Protein AF-A0A7J9B8B8-F1 (afdb_monomer_lite)

Organism: Gossypium gossypioides (NCBI:txid34282)

Secondary structure (DSSP, 8-state):
---------------GGGS-TTT-EEEEPHHHHHHTT-S-HHHHHHHHTTPPEEEEEE-TTS-EEEEEEEEEE-SS-EEEEEEES---S-S-----

InterPro domains:
  IPR005508 B3 domain-containing protein At2g31720-like [PF03754] (4-83)
  IPR005508 B3 domain-containing protein At2g31720-like [PTHR31541] (1-84)
  IPR015300 DNA-binding pseudobarrel domain superfamily [G3DSA:2.40.330.10] (3-96)

pLDDT: mean 75.63, std 15.12, range [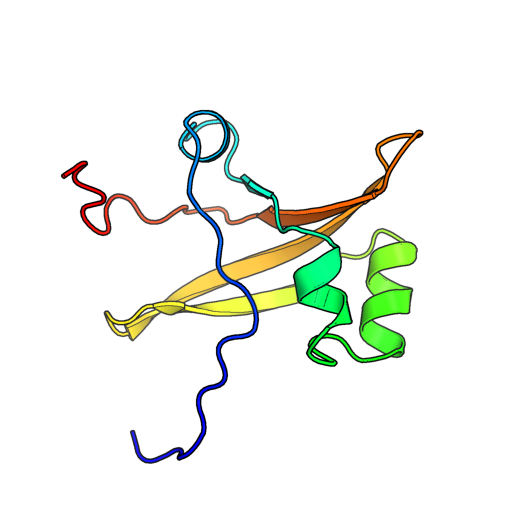28.88, 91.75]

Structure (mmCIF, N/CA/C/O backbone):
data_AF-A0A7J9B8B8-F1
#
_entry.id   AF-A0A7J9B8B8-F1
#
loop_
_atom_site.group_PDB
_atom_site.id
_atom_site.type_symbol
_atom_site.label_atom_id
_atom_site.label_alt_id
_atom_site.label_comp_id
_atom_site.label_asym_id
_atom_site.label_entity_id
_atom_site.label_seq_id
_atom_site.pdbx_PDB_ins_code
_atom_site.Cartn_x
_atom_site.Cartn_y
_atom_site.Cartn_z
_atom_site.occupancy
_atom_site.B_iso_or_equiv
_atom_site.auth_seq_id
_atom_site.auth_comp_id
_atom_site.auth_asym_id
_atom_site.auth_atom_id
_atom_site.pdbx_PDB_model_num
ATOM 1 N N . MET A 1 1 ? -17.187 -7.685 19.267 1.00 50.53 1 MET A N 1
ATOM 2 C CA . MET A 1 1 ? -16.569 -8.126 18.000 1.00 50.53 1 MET A CA 1
ATOM 3 C C . MET A 1 1 ? -17.128 -9.490 17.645 1.00 50.53 1 MET A C 1
ATOM 5 O O . MET A 1 1 ? -16.839 -10.444 18.348 1.00 50.53 1 MET A O 1
ATOM 9 N N . GLY A 1 2 ? -18.003 -9.554 16.645 1.00 53.31 2 GLY A N 1
ATOM 10 C CA . GLY A 1 2 ? -18.732 -10.765 16.244 1.00 53.31 2 GLY A CA 1
ATOM 11 C C . GLY A 1 2 ? -18.827 -10.879 14.723 1.00 53.31 2 GLY A C 1
ATOM 12 O O . GLY A 1 2 ? -19.888 -11.185 14.198 1.00 53.31 2 GLY A O 1
ATOM 13 N N . GLY A 1 3 ? -17.739 -10.539 14.027 1.00 55.09 3 GLY A N 1
ATOM 14 C CA . GLY A 1 3 ? -17.595 -10.727 12.587 1.00 55.09 3 GLY A CA 1
ATOM 15 C C . GLY A 1 3 ? -16.717 -11.942 12.337 1.00 55.09 3 GLY A C 1
ATOM 16 O O . GLY A 1 3 ? -15.503 -11.878 12.507 1.00 55.09 3 GLY A O 1
ATOM 17 N N . SER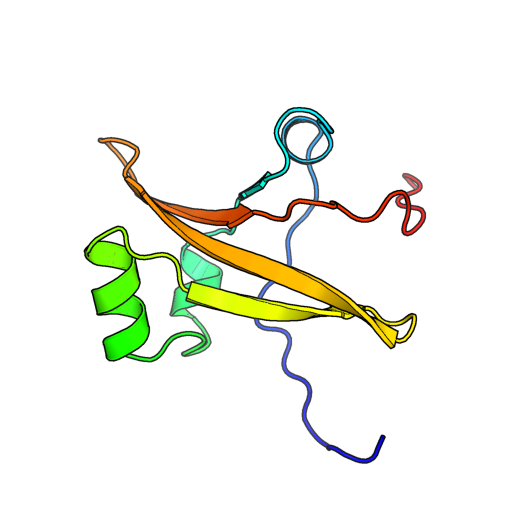 A 1 4 ? -17.339 -13.064 12.010 1.00 63.38 4 SER A N 1
ATOM 18 C CA . SER A 1 4 ? -16.658 -14.285 11.595 1.00 63.38 4 SER A CA 1
ATOM 19 C C . SER A 1 4 ? -16.032 -14.048 10.217 1.00 63.38 4 SER A C 1
ATOM 21 O O . SER A 1 4 ? -16.751 -13.633 9.312 1.00 63.38 4 SER A O 1
ATOM 23 N N . ASN A 1 5 ? -14.735 -14.350 10.071 1.00 68.62 5 ASN A N 1
ATOM 24 C CA . ASN A 1 5 ? -13.924 -14.376 8.834 1.00 68.62 5 ASN A CA 1
ATOM 25 C C . ASN A 1 5 ? -12.966 -13.185 8.618 1.00 68.62 5 ASN A C 1
ATOM 27 O O . ASN A 1 5 ? -13.007 -12.516 7.589 1.00 68.62 5 ASN A O 1
ATOM 31 N N . SER A 1 6 ? -12.025 -12.971 9.544 1.00 71.81 6 SER A N 1
ATOM 32 C CA . SER A 1 6 ? -10.783 -12.255 9.214 1.00 71.81 6 SER A CA 1
ATOM 33 C C . SER A 1 6 ? -9.908 -13.138 8.318 1.00 71.81 6 SER A C 1
ATOM 35 O O . SER A 1 6 ? -9.566 -14.255 8.707 1.00 71.81 6 SER A O 1
ATOM 37 N N . VAL A 1 7 ? -9.529 -12.646 7.138 1.00 79.50 7 VAL A N 1
ATOM 38 C CA . VAL A 1 7 ? -8.641 -13.352 6.199 1.00 79.50 7 VAL A CA 1
ATOM 39 C C . VAL A 1 7 ? -7.255 -12.715 6.230 1.00 79.50 7 VAL A C 1
ATOM 41 O O . VAL A 1 7 ? -7.115 -11.493 6.180 1.00 79.50 7 VAL A O 1
ATOM 44 N N . LEU A 1 8 ? -6.213 -13.544 6.312 1.00 80.56 8 LEU A N 1
ATOM 45 C CA . LEU A 1 8 ? -4.835 -13.081 6.188 1.00 80.56 8 LEU A CA 1
ATOM 46 C C . LEU A 1 8 ? -4.523 -12.795 4.715 1.00 80.56 8 LEU A C 1
ATOM 48 O O . LEU A 1 8 ? -4.258 -13.714 3.948 1.00 80.56 8 LEU A O 1
ATOM 52 N N . VAL A 1 9 ? -4.533 -11.519 4.340 1.00 80.06 9 VAL A N 1
ATOM 53 C CA . VAL A 1 9 ? -4.293 -11.076 2.953 1.00 80.06 9 VAL A CA 1
ATOM 54 C C . VAL A 1 9 ? -2.829 -10.727 2.678 1.00 80.06 9 VAL A C 1
ATOM 56 O O . VAL A 1 9 ? -2.333 -10.900 1.569 1.00 80.06 9 VAL A O 1
ATOM 59 N N . ILE A 1 10 ? -2.104 -10.245 3.691 1.00 82.88 10 ILE A N 1
ATOM 60 C CA . ILE A 1 10 ? -0.717 -9.787 3.563 1.00 82.88 10 ILE A CA 1
ATOM 61 C C . ILE A 1 10 ? 0.066 -10.235 4.798 1.00 82.88 10 ILE A C 1
ATOM 63 O O . ILE A 1 10 ? -0.315 -9.941 5.928 1.00 82.88 10 ILE A O 1
ATOM 67 N N . GLN A 1 11 ? 1.209 -10.887 4.582 1.00 81.56 11 GLN A N 1
ATOM 68 C CA . GLN A 1 11 ? 2.166 -11.213 5.640 1.00 81.56 11 GLN A CA 1
ATOM 69 C C . GLN A 1 11 ? 3.565 -10.813 5.198 1.00 81.56 11 GLN A C 1
ATOM 71 O O . GLN A 1 11 ? 4.060 -11.277 4.169 1.00 81.56 11 GLN A O 1
ATOM 76 N N . LYS A 1 12 ? 4.244 -9.994 6.003 1.00 80.50 12 LYS A N 1
ATOM 77 C CA . LYS A 1 12 ? 5.574 -9.499 5.663 1.00 80.50 12 LYS A CA 1
ATOM 78 C C . LYS A 1 12 ? 6.539 -9.573 6.835 1.00 80.50 12 LYS A C 1
ATOM 80 O O . LYS A 1 12 ? 6.288 -9.011 7.895 1.00 80.50 12 LYS A O 1
ATOM 85 N N . GLN A 1 13 ? 7.705 -10.167 6.590 1.00 80.19 13 GLN A N 1
ATOM 86 C CA . GLN A 1 13 ? 8.847 -10.023 7.483 1.00 80.19 13 GLN A CA 1
ATOM 87 C C . GLN A 1 13 ? 9.432 -8.610 7.367 1.00 80.19 13 GLN A C 1
ATOM 89 O O . GLN A 1 13 ? 9.737 -8.120 6.274 1.00 80.19 13 GLN A O 1
ATOM 94 N N . LEU A 1 14 ? 9.581 -7.944 8.507 1.00 78.44 14 LEU A N 1
ATOM 95 C CA . LEU A 1 14 ? 10.121 -6.594 8.562 1.00 78.44 14 LEU A CA 1
ATOM 96 C C . LEU A 1 14 ? 11.649 -6.625 8.481 1.00 78.44 14 LEU A C 1
ATOM 98 O O . LEU A 1 14 ? 12.318 -7.329 9.234 1.00 78.44 14 LEU A O 1
ATOM 102 N N . PHE A 1 15 ? 12.190 -5.827 7.561 1.00 73.75 15 PHE A N 1
ATOM 103 C CA . PHE A 1 15 ? 13.623 -5.592 7.415 1.00 73.75 15 PHE A CA 1
ATOM 104 C C . PHE A 1 15 ? 13.985 -4.214 7.964 1.00 73.75 15 PHE A C 1
ATOM 106 O O . PHE A 1 15 ? 13.131 -3.333 8.068 1.00 73.75 15 PHE A O 1
ATOM 113 N N . PHE A 1 16 ? 15.268 -4.003 8.262 1.00 69.75 16 PHE A N 1
ATOM 114 C CA . PHE A 1 16 ? 15.774 -2.735 8.799 1.00 69.75 16 PHE A CA 1
ATOM 115 C C . PHE A 1 16 ? 15.378 -1.516 7.945 1.00 69.75 16 PHE A C 1
ATOM 117 O O . PHE A 1 16 ? 15.038 -0.467 8.482 1.00 69.75 16 PHE A O 1
ATOM 124 N N . SER A 1 17 ? 15.319 -1.677 6.620 1.00 67.31 17 SER A N 1
ATOM 125 C CA . SER A 1 17 ? 14.860 -0.646 5.681 1.00 67.31 17 SER A CA 1
ATOM 126 C C . SER A 1 17 ? 13.414 -0.181 5.905 1.00 67.31 17 SER A C 1
ATOM 128 O O . SER A 1 17 ? 13.104 0.967 5.598 1.00 67.31 17 SER A O 1
ATOM 130 N N . ASN A 1 18 ? 12.546 -1.038 6.450 1.00 60.34 18 ASN A N 1
ATOM 131 C CA . ASN A 1 18 ? 11.147 -0.720 6.761 1.00 60.34 18 ASN A CA 1
ATOM 132 C C . ASN A 1 18 ? 10.986 -0.141 8.174 1.00 60.34 18 ASN A C 1
ATOM 134 O O . ASN A 1 18 ? 9.971 0.475 8.467 1.00 60.34 18 ASN A O 1
ATOM 138 N N . MET A 1 19 ? 11.972 -0.353 9.052 1.00 66.69 19 MET A N 1
ATOM 139 C CA . MET A 1 19 ? 11.964 0.160 10.426 1.00 66.69 19 MET A CA 1
ATOM 140 C C . MET A 1 19 ? 12.666 1.514 10.558 1.00 66.69 19 MET A C 1
ATOM 142 O O . MET A 1 19 ? 12.807 2.017 11.669 1.00 66.69 19 MET A O 1
ATOM 146 N N . ASN A 1 20 ? 13.108 2.112 9.447 1.00 68.50 20 ASN A N 1
ATOM 147 C CA . ASN A 1 20 ? 13.636 3.469 9.453 1.00 68.50 20 ASN A CA 1
ATOM 148 C C . ASN A 1 20 ? 12.483 4.464 9.704 1.00 68.50 20 ASN A C 1
ATOM 150 O O . ASN A 1 20 ? 11.657 4.654 8.804 1.00 68.50 20 ASN A O 1
ATOM 154 N N . PRO A 1 21 ? 12.445 5.156 10.860 1.00 61.97 21 PRO A N 1
ATOM 155 C CA . PRO A 1 21 ? 11.371 6.095 11.189 1.00 61.97 21 PRO A CA 1
ATOM 156 C C . PRO A 1 21 ? 11.310 7.294 10.239 1.00 61.97 21 PRO A C 1
ATOM 158 O O . PRO A 1 21 ? 10.292 7.966 10.166 1.00 61.97 21 PRO A O 1
ATOM 161 N N . GLN A 1 22 ? 12.395 7.575 9.513 1.00 63.50 22 GLN A N 1
ATOM 162 C CA . GLN A 1 22 ? 12.441 8.638 8.509 1.00 63.50 22 GLN A CA 1
ATOM 163 C C . GLN A 1 22 ? 11.854 8.199 7.162 1.00 63.50 22 GLN A C 1
ATOM 165 O O . GLN A 1 22 ? 11.500 9.041 6.343 1.00 63.50 22 GLN A O 1
ATOM 170 N N . ALA A 1 23 ? 11.776 6.889 6.904 1.00 65.25 23 ALA A N 1
ATOM 171 C CA . ALA A 1 23 ? 11.256 6.365 5.647 1.00 65.25 23 ALA A CA 1
ATOM 172 C C . ALA A 1 23 ? 9.729 6.225 5.658 1.00 65.25 23 ALA A C 1
ATOM 174 O O . ALA A 1 23 ? 9.140 6.247 4.577 1.00 65.25 23 ALA A O 1
ATOM 175 N N . SER A 1 24 ? 9.124 6.053 6.845 1.00 71.56 24 SER A N 1
ATOM 176 C CA . SER A 1 24 ? 7.677 5.932 7.091 1.00 71.56 24 SER A CA 1
ATOM 177 C C . SER A 1 24 ? 6.931 5.211 5.970 1.00 71.56 24 SER A C 1
ATOM 179 O O . SER A 1 24 ? 5.949 5.711 5.411 1.00 71.56 24 SER A O 1
ATOM 181 N N . ARG A 1 25 ? 7.425 4.023 5.606 1.00 77.56 25 ARG A N 1
ATOM 182 C CA . ARG A 1 25 ? 6.846 3.217 4.535 1.00 77.56 25 ARG A CA 1
ATOM 183 C C . ARG A 1 25 ? 7.055 1.731 4.764 1.00 77.56 25 ARG A C 1
ATOM 185 O O . ARG A 1 25 ? 8.139 1.289 5.145 1.00 77.56 25 ARG A O 1
ATOM 192 N N . LEU A 1 26 ? 6.029 0.965 4.424 1.00 80.75 26 LEU A N 1
ATOM 193 C CA . LEU A 1 26 ? 6.046 -0.484 4.392 1.00 80.75 26 LEU A CA 1
ATOM 194 C C . LEU A 1 26 ? 5.844 -0.938 2.948 1.00 80.75 26 LEU A C 1
ATOM 196 O O . LEU A 1 26 ? 4.810 -0.689 2.334 1.00 80.75 26 LEU A O 1
ATOM 200 N N . LEU A 1 27 ? 6.862 -1.595 2.400 1.00 80.88 27 LEU A N 1
ATOM 201 C CA . LEU A 1 27 ? 6.811 -2.153 1.051 1.00 80.88 27 LEU A CA 1
ATOM 202 C C . LEU A 1 27 ? 6.018 -3.455 1.065 1.00 80.88 27 LEU A C 1
ATOM 204 O O . LEU A 1 27 ? 6.427 -4.376 1.760 1.00 80.88 27 LEU A O 1
ATOM 208 N N . ILE A 1 28 ? 4.956 -3.594 0.288 1.00 80.69 28 ILE A N 1
ATOM 209 C CA . ILE A 1 28 ? 4.167 -4.828 0.215 1.00 80.69 28 ILE A CA 1
ATOM 210 C C . ILE A 1 28 ? 4.570 -5.630 -1.022 1.00 80.69 28 ILE A C 1
ATOM 212 O O . ILE A 1 28 ? 4.799 -5.077 -2.097 1.00 80.69 28 ILE A O 1
ATOM 216 N N . SER A 1 29 ? 4.707 -6.946 -0.856 1.00 71.00 29 SER A N 1
ATOM 217 C CA . SER A 1 29 ? 5.054 -7.842 -1.958 1.00 71.00 29 SER A CA 1
ATOM 218 C C . SER A 1 29 ? 3.877 -7.970 -2.926 1.00 71.00 29 SER A C 1
ATOM 220 O O . SER A 1 29 ? 2.782 -8.341 -2.514 1.00 71.00 29 SER A O 1
ATOM 222 N N . PHE A 1 30 ? 4.130 -7.717 -4.210 1.00 67.25 30 PHE A N 1
ATOM 223 C CA . PHE A 1 30 ? 3.126 -7.695 -5.281 1.00 67.25 30 PHE A CA 1
ATOM 224 C C . PHE A 1 30 ? 2.268 -8.970 -5.352 1.00 67.25 30 PHE A C 1
ATOM 226 O O . PHE A 1 30 ? 1.046 -8.895 -5.405 1.00 67.25 30 PHE A O 1
ATOM 233 N N . LEU A 1 31 ? 2.910 -10.137 -5.227 1.00 67.75 31 LEU A N 1
ATOM 234 C CA . LEU A 1 31 ? 2.253 -11.445 -5.320 1.00 67.75 31 LEU A CA 1
ATOM 235 C C . LEU A 1 31 ? 1.144 -11.662 -4.280 1.00 67.75 31 LEU A C 1
ATOM 237 O O . LEU A 1 31 ? 0.180 -12.356 -4.569 1.00 67.75 31 LEU A O 1
ATOM 241 N N . GLN A 1 32 ? 1.263 -11.079 -3.082 1.00 70.56 32 GLN A N 1
ATOM 242 C CA . GLN A 1 32 ? 0.246 -11.247 -2.036 1.00 70.56 32 GLN A CA 1
ATOM 243 C C . GLN A 1 32 ? -1.016 -10.440 -2.339 1.00 70.56 32 GLN A C 1
ATOM 245 O O . GLN A 1 32 ? -2.122 -10.914 -2.098 1.00 70.56 32 GLN A O 1
ATOM 250 N N . VAL A 1 33 ? -0.840 -9.247 -2.911 1.00 73.19 33 VAL A N 1
ATOM 251 C CA . VAL A 1 33 ? -1.937 -8.335 -3.248 1.00 73.19 33 VAL A CA 1
ATOM 252 C C . VAL A 1 33 ? -2.815 -8.922 -4.356 1.00 73.19 33 VAL A C 1
ATOM 254 O O . VAL A 1 33 ? -4.035 -8.846 -4.260 1.00 73.19 33 VAL A O 1
ATOM 257 N N . GLU A 1 34 ? -2.215 -9.565 -5.361 1.00 70.38 34 GLU A N 1
ATOM 258 C CA . GLU A 1 34 ? -2.969 -10.209 -6.447 1.00 70.38 34 GLU A CA 1
ATOM 259 C C . GLU A 1 34 ? -3.588 -11.558 -6.042 1.00 70.38 34 GLU A C 1
ATOM 261 O O . GLU A 1 34 ? -4.659 -11.908 -6.527 1.00 70.38 34 GLU A O 1
ATOM 266 N N . SER A 1 35 ? -2.957 -12.320 -5.140 1.00 68.19 35 SER A N 1
ATOM 267 C CA . SER A 1 35 ? -3.373 -13.703 -4.846 1.00 68.19 35 SER A CA 1
ATOM 268 C C . SER A 1 35 ? -4.698 -13.865 -4.090 1.00 68.19 35 SER A C 1
ATOM 270 O O . SER A 1 35 ? -5.265 -14.953 -4.110 1.00 68.19 35 SER A O 1
ATOM 272 N N . TYR A 1 36 ? -5.177 -12.819 -3.411 1.00 67.81 36 TYR A N 1
ATOM 273 C CA . TYR A 1 36 ? -6.347 -12.889 -2.524 1.00 67.81 36 TYR A CA 1
ATOM 274 C C . TYR A 1 36 ? -7.546 -12.065 -3.008 1.00 67.81 36 TYR A C 1
ATOM 276 O O . TYR A 1 36 ? -8.447 -11.822 -2.211 1.00 67.81 36 TYR A O 1
ATOM 284 N N . GLU A 1 37 ? -7.538 -11.584 -4.260 1.00 76.19 37 GLU A N 1
ATOM 285 C CA . GLU A 1 37 ? -8.528 -10.601 -4.747 1.00 76.19 37 GLU A CA 1
ATOM 286 C C . GLU A 1 37 ? -8.672 -9.415 -3.771 1.00 76.19 37 GLU A C 1
ATOM 288 O O . GLU A 1 37 ? -9.753 -8.876 -3.552 1.00 76.19 37 GLU A O 1
ATOM 293 N N . PHE A 1 38 ? -7.558 -9.031 -3.128 1.00 82.81 38 PHE A N 1
ATOM 294 C CA . PHE A 1 38 ? -7.558 -8.027 -2.062 1.00 82.81 38 PHE A CA 1
ATOM 295 C C . PHE A 1 38 ? -7.981 -6.646 -2.573 1.00 82.81 38 PHE A C 1
ATOM 297 O O . PHE A 1 38 ? -8.558 -5.866 -1.821 1.00 82.81 38 PHE A O 1
ATOM 304 N N . LEU A 1 39 ? -7.675 -6.357 -3.838 1.00 86.06 39 LEU A N 1
ATOM 305 C CA . LEU A 1 39 ? -8.096 -5.150 -4.534 1.00 86.06 39 LEU A CA 1
ATOM 306 C C . LEU A 1 39 ? -9.121 -5.512 -5.598 1.00 86.06 39 LEU A C 1
ATOM 308 O O . LEU A 1 39 ? -8.928 -6.477 -6.342 1.00 86.06 39 LEU A O 1
ATOM 312 N N . ASN A 1 40 ? -10.148 -4.683 -5.735 1.00 88.38 40 ASN A N 1
ATOM 313 C CA . ASN A 1 40 ? -11.033 -4.753 -6.890 1.00 88.38 40 ASN A CA 1
ATOM 314 C C . ASN A 1 40 ? -10.418 -4.051 -8.121 1.00 88.38 40 ASN A C 1
ATOM 316 O O . ASN A 1 40 ? -9.420 -3.333 -8.029 1.00 88.38 40 ASN A O 1
ATOM 320 N N . GLU A 1 41 ? -11.023 -4.248 -9.293 1.00 89.00 41 GLU A N 1
ATOM 321 C CA . GLU A 1 41 ? -10.517 -3.705 -10.564 1.00 89.00 41 GLU A CA 1
ATOM 322 C C . GLU A 1 41 ? -10.394 -2.172 -10.559 1.00 89.00 41 GLU A C 1
ATOM 324 O O . GLU A 1 41 ? -9.400 -1.631 -11.047 1.00 89.00 41 GLU A O 1
ATOM 329 N N . PHE A 1 42 ? -11.361 -1.480 -9.952 1.00 90.12 42 PHE A N 1
ATOM 330 C CA . PHE A 1 42 ? -11.367 -0.021 -9.844 1.00 90.12 42 PHE A CA 1
ATOM 331 C C . PHE A 1 42 ? -10.224 0.485 -8.953 1.00 90.12 42 PHE A C 1
ATOM 333 O O . PHE A 1 42 ? -9.505 1.415 -9.312 1.00 90.12 42 PHE A O 1
ATOM 340 N N . GLU A 1 43 ? -9.988 -0.166 -7.814 1.00 90.06 43 GLU A N 1
ATOM 341 C CA . GLU A 1 43 ? -8.874 0.152 -6.917 1.00 90.06 43 GLU A CA 1
ATOM 342 C C . GLU A 1 43 ? -7.520 -0.057 -7.601 1.00 90.06 43 GLU A C 1
ATOM 344 O O . GLU A 1 43 ? -6.608 0.761 -7.455 1.00 90.06 43 GLU A O 1
ATOM 349 N N . VAL A 1 44 ? -7.385 -1.123 -8.392 1.00 88.38 44 VAL A N 1
ATOM 350 C CA . VAL A 1 44 ? -6.183 -1.366 -9.198 1.00 88.38 44 VAL A CA 1
ATOM 351 C C . VAL A 1 44 ? -5.973 -0.247 -10.221 1.00 88.38 44 VAL A C 1
ATOM 353 O O . VAL A 1 44 ? -4.836 0.199 -10.400 1.00 88.38 44 VAL A O 1
ATOM 356 N N . GLU A 1 45 ? -7.033 0.219 -10.881 1.00 90.81 45 GLU A N 1
ATOM 357 C CA . GLU A 1 45 ? -6.964 1.320 -11.846 1.00 90.81 45 GLU A CA 1
ATOM 358 C C . GLU A 1 45 ? -6.547 2.640 -11.182 1.00 90.81 45 GLU A C 1
ATOM 360 O O . GLU A 1 45 ? -5.579 3.263 -11.629 1.00 90.81 45 GLU A O 1
ATOM 365 N N . CYS A 1 46 ? -7.181 3.016 -10.067 1.00 91.56 46 CYS A N 1
ATOM 366 C CA . CYS A 1 46 ? -6.794 4.181 -9.265 1.00 91.56 46 CYS A CA 1
ATOM 367 C C . CYS A 1 46 ? -5.302 4.140 -8.902 1.00 91.56 46 CYS A C 1
ATOM 369 O O . CYS A 1 46 ? -4.557 5.095 -9.143 1.00 91.56 46 CYS A O 1
ATOM 371 N N . LEU A 1 47 ? -4.829 3.004 -8.384 1.00 89.94 47 LEU A N 1
ATOM 372 C CA . LEU A 1 47 ? -3.429 2.834 -7.997 1.00 89.94 47 LEU A CA 1
ATOM 373 C C . LEU A 1 47 ? -2.483 2.972 -9.199 1.00 89.94 47 LEU A C 1
ATOM 375 O O . LEU A 1 47 ? -1.477 3.675 -9.101 1.00 89.94 47 LEU A O 1
ATOM 379 N N . LYS A 1 48 ? -2.803 2.369 -10.351 1.00 87.38 48 LYS A N 1
ATOM 380 C CA . LYS A 1 48 ? -2.000 2.500 -11.584 1.00 87.38 48 LYS A CA 1
ATOM 381 C C . LYS A 1 48 ? -1.955 3.940 -12.106 1.00 87.38 48 LYS A C 1
ATOM 383 O O . LYS A 1 48 ? -0.913 4.366 -12.605 1.00 87.38 48 LYS A O 1
ATOM 388 N N . ASN A 1 49 ? -3.020 4.71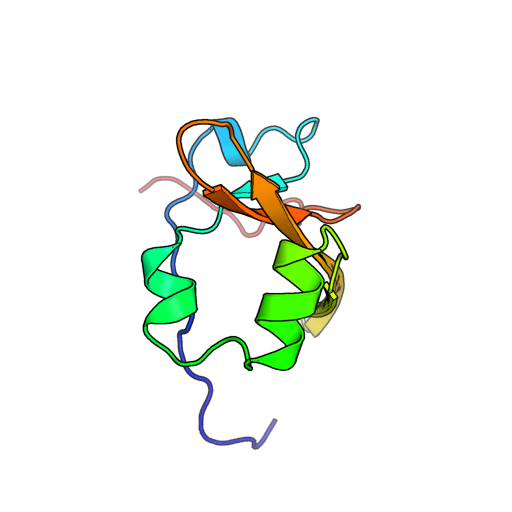3 -11.897 1.00 89.69 49 ASN A N 1
ATOM 389 C CA . ASN A 1 49 ? -3.084 6.147 -12.197 1.00 89.69 49 ASN A CA 1
ATOM 390 C C . ASN A 1 49 ? -2.338 7.027 -11.174 1.00 89.69 49 ASN A C 1
ATOM 392 O O . ASN A 1 49 ? -2.389 8.254 -11.253 1.00 89.69 49 ASN A O 1
ATOM 396 N N . LYS A 1 50 ? -1.567 6.413 -10.262 1.00 86.75 50 LYS A N 1
ATOM 397 C CA . LYS A 1 50 ? -0.788 7.059 -9.190 1.00 86.75 50 LYS A CA 1
ATOM 398 C C . LYS A 1 50 ? -1.657 7.738 -8.133 1.00 86.75 50 LYS A C 1
ATOM 400 O O . LYS A 1 50 ? -1.153 8.560 -7.362 1.00 86.75 50 LYS A O 1
ATOM 405 N N . GLU A 1 51 ? -2.931 7.375 -8.063 1.00 91.25 51 GLU A N 1
ATOM 406 C CA . GLU A 1 51 ? -3.803 7.781 -6.974 1.00 91.25 51 GLU A CA 1
ATOM 407 C C . GLU A 1 51 ? -3.493 6.947 -5.728 1.00 91.25 51 GLU A C 1
ATOM 409 O O . GLU A 1 51 ? -3.018 5.810 -5.798 1.00 91.25 51 GLU A O 1
ATOM 414 N N . ALA A 1 52 ? -3.713 7.546 -4.561 1.00 90.19 52 ALA A N 1
ATOM 415 C CA . ALA A 1 52 ? -3.542 6.870 -3.287 1.00 90.19 52 ALA A CA 1
ATOM 416 C C . ALA A 1 52 ? -4.910 6.458 -2.749 1.00 90.19 52 ALA A C 1
ATOM 418 O O . ALA A 1 52 ? -5.795 7.302 -2.611 1.00 90.19 52 ALA A O 1
ATOM 419 N N . ILE A 1 53 ? -5.049 5.192 -2.370 1.00 91.44 53 ILE A N 1
ATOM 420 C CA . ILE A 1 53 ? -6.224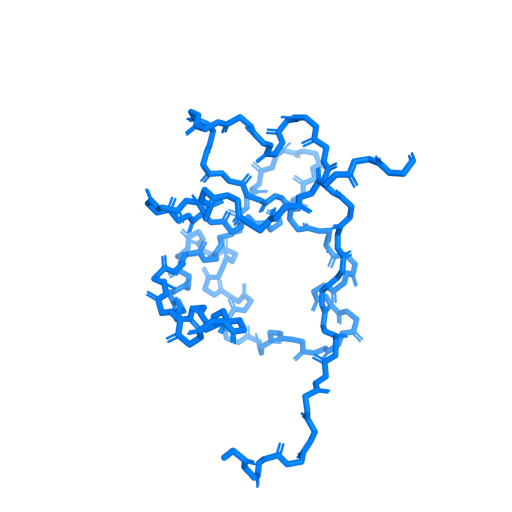 4.720 -1.640 1.00 91.44 53 ILE A CA 1
ATOM 421 C C . ILE A 1 53 ? -5.983 4.997 -0.161 1.00 91.44 53 ILE A C 1
ATOM 423 O O . ILE A 1 53 ? -4.983 4.554 0.408 1.00 91.44 53 ILE A O 1
ATOM 427 N N . LYS A 1 54 ? -6.880 5.753 0.470 1.00 91.75 54 LYS A N 1
ATOM 428 C CA . LYS A 1 54 ? -6.858 5.962 1.918 1.00 91.75 54 LYS A CA 1
ATOM 429 C C . LYS A 1 54 ? -7.654 4.866 2.608 1.00 91.75 54 LYS A C 1
ATOM 431 O O . LYS A 1 54 ? -8.759 4.554 2.179 1.00 91.75 54 LYS A O 1
ATOM 436 N N . ALA A 1 55 ? -7.109 4.323 3.688 1.00 88.06 55 ALA A N 1
ATOM 437 C CA . ALA A 1 55 ? -7.782 3.322 4.503 1.00 88.06 55 ALA A CA 1
ATOM 438 C C . ALA A 1 55 ? -7.503 3.555 5.991 1.00 88.06 55 ALA A C 1
ATOM 440 O O . ALA A 1 55 ? -6.496 4.165 6.357 1.00 88.06 55 ALA A O 1
ATOM 441 N N . CYS A 1 56 ? -8.394 3.052 6.844 1.00 89.00 56 CYS A N 1
ATOM 442 C CA . CYS A 1 56 ? -8.190 3.011 8.287 1.00 89.00 56 CYS A CA 1
ATOM 443 C C . CYS A 1 56 ? -7.601 1.650 8.675 1.00 89.00 56 CYS A C 1
ATOM 445 O O . CYS A 1 56 ? -8.205 0.609 8.409 1.00 89.00 56 CYS A O 1
ATOM 447 N N . LEU A 1 57 ? -6.411 1.654 9.274 1.00 87.19 57 LEU A N 1
ATOM 448 C CA . LEU A 1 57 ? -5.804 0.476 9.879 1.00 87.19 57 LEU A CA 1
ATOM 449 C C . LEU A 1 57 ? -6.238 0.400 11.342 1.00 87.19 57 LEU A C 1
ATOM 451 O O . LEU A 1 57 ? -5.901 1.287 12.121 1.00 87.19 57 LEU A O 1
ATOM 455 N N . VAL A 1 58 ? -6.939 -0.673 11.701 1.00 87.19 58 VAL A N 1
ATOM 456 C CA . VAL A 1 58 ? -7.319 -0.966 13.087 1.00 87.19 58 VAL A CA 1
ATOM 457 C C . VAL A 1 58 ? -6.311 -1.950 13.671 1.00 87.19 58 VAL A C 1
ATOM 459 O O . VAL A 1 58 ? -6.211 -3.094 13.220 1.00 87.19 58 VAL A O 1
ATOM 462 N N . GLU A 1 59 ? -5.542 -1.507 14.659 1.00 84.88 59 GLU A N 1
ATOM 463 C CA . GLU A 1 59 ? -4.580 -2.350 15.363 1.00 84.88 59 GLU A CA 1
ATOM 464 C C . GLU A 1 59 ? -5.275 -3.258 16.394 1.00 84.88 59 GLU A C 1
ATOM 466 O O . GLU A 1 59 ? -6.387 -2.966 16.839 1.00 84.88 59 GLU A O 1
ATOM 471 N N . PRO A 1 60 ? -4.633 -4.352 16.849 1.00 82.81 60 PRO A N 1
ATOM 472 C CA . PRO A 1 60 ? -5.188 -5.198 17.910 1.00 82.81 60 PRO A CA 1
ATOM 473 C C . PRO A 1 60 ? -5.493 -4.448 19.218 1.00 82.81 60 PRO A C 1
ATOM 475 O O . PRO A 1 60 ? -6.320 -4.903 20.004 1.00 82.81 60 PRO A O 1
ATOM 478 N N . SER A 1 61 ? -4.830 -3.308 19.452 1.00 85.94 61 SER A N 1
ATOM 479 C CA . SER A 1 61 ? -5.085 -2.385 20.566 1.00 85.94 61 SER A CA 1
ATOM 480 C C . SER A 1 61 ? -6.372 -1.567 20.412 1.00 85.94 61 SER A C 1
ATOM 482 O O . SER A 1 61 ? -6.709 -0.829 21.333 1.00 85.94 61 SER A O 1
ATOM 484 N N . MET A 1 62 ? -7.093 -1.702 19.291 1.00 85.31 62 MET A N 1
ATOM 485 C CA . MET A 1 62 ? -8.210 -0.847 18.862 1.00 85.31 62 MET A CA 1
ATOM 486 C C . MET A 1 62 ? -7.811 0.573 18.460 1.00 85.31 62 MET A C 1
ATOM 488 O O . MET A 1 62 ? -8.682 1.413 18.248 1.00 85.31 62 MET A O 1
ATOM 492 N N . GLU A 1 63 ? -6.515 0.849 18.337 1.00 86.44 63 GLU A N 1
ATOM 493 C CA . GLU A 1 63 ? -6.051 2.124 17.806 1.00 86.44 63 GLU A CA 1
ATOM 494 C C . GLU A 1 63 ? -6.259 2.167 16.291 1.00 86.44 63 GLU A C 1
ATOM 496 O O . GLU A 1 63 ? -5.963 1.215 15.565 1.00 86.44 63 GLU A O 1
ATOM 501 N N . GLU A 1 64 ? -6.800 3.289 15.828 1.00 87.12 64 GLU A N 1
ATOM 502 C CA . GLU A 1 64 ? -7.077 3.545 14.423 1.00 87.12 64 GLU A CA 1
ATOM 503 C C . GLU A 1 64 ? -6.016 4.475 13.847 1.00 87.12 64 GLU A C 1
ATOM 505 O O . GLU A 1 64 ? -5.746 5.553 14.380 1.00 87.12 64 GLU A O 1
ATOM 510 N N . THR A 1 65 ? -5.422 4.068 12.730 1.00 86.25 65 THR A N 1
ATOM 511 C CA . THR A 1 65 ? -4.399 4.847 12.034 1.00 86.25 65 THR A CA 1
ATOM 512 C C . THR A 1 65 ? -4.783 5.031 10.571 1.00 86.25 65 THR A C 1
ATOM 514 O O . THR A 1 65 ? -5.011 4.056 9.856 1.00 86.25 65 THR A O 1
ATOM 517 N N . GLU A 1 66 ? -4.803 6.279 10.084 1.00 89.62 66 GLU A N 1
ATOM 518 C CA . GLU A 1 66 ? -4.946 6.532 8.646 1.00 89.62 66 GLU A CA 1
ATOM 519 C C . GLU A 1 66 ? -3.679 6.055 7.921 1.00 89.62 66 GLU A C 1
ATOM 521 O O . GLU A 1 66 ? -2.548 6.462 8.222 1.00 89.62 66 GLU A O 1
ATOM 526 N N . ILE A 1 67 ? -3.881 5.185 6.938 1.00 89.69 67 ILE A 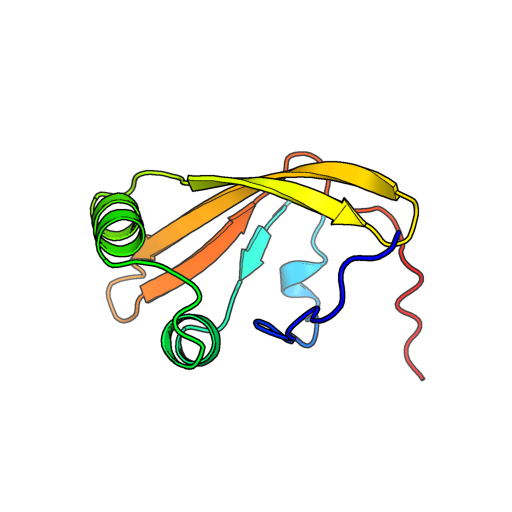N 1
ATOM 527 C CA . ILE A 1 67 ? -2.849 4.706 6.032 1.00 89.69 67 ILE A CA 1
ATOM 528 C C . ILE A 1 67 ? -3.192 5.124 4.603 1.00 89.69 67 ILE A C 1
ATOM 530 O O . ILE A 1 67 ? -4.349 5.297 4.223 1.00 89.69 67 ILE A O 1
ATOM 534 N N . SER A 1 68 ? -2.164 5.282 3.780 1.00 90.31 68 SER A N 1
ATOM 535 C CA . SER A 1 68 ? -2.306 5.440 2.337 1.00 90.31 68 SER A CA 1
ATOM 536 C C . SER A 1 68 ? -1.631 4.277 1.634 1.00 90.31 68 SER A C 1
ATOM 538 O O . SER A 1 68 ? -0.438 4.039 1.834 1.00 90.31 68 SER A O 1
ATOM 540 N N . PHE A 1 69 ? -2.384 3.593 0.787 1.00 89.81 69 PHE A N 1
ATOM 541 C CA . PHE A 1 69 ? -1.909 2.539 -0.088 1.00 89.81 69 PHE A CA 1
ATOM 542 C C . PHE A 1 69 ? -1.635 3.114 -1.478 1.00 89.81 69 PHE A C 1
ATOM 544 O O . PHE A 1 69 ? -2.462 3.836 -2.035 1.00 89.81 69 PHE A O 1
ATOM 551 N N . LYS A 1 70 ? -0.437 2.864 -2.007 1.00 90.38 70 LYS A N 1
ATOM 552 C CA . LYS A 1 70 ? 0.074 3.505 -3.223 1.00 90.38 70 LYS A CA 1
ATOM 553 C C . LYS A 1 70 ? 0.752 2.500 -4.136 1.00 90.38 70 LYS A C 1
ATOM 555 O O . LYS A 1 70 ? 1.396 1.561 -3.667 1.00 90.38 70 LYS A O 1
ATOM 560 N N . TRP A 1 71 ? 0.688 2.770 -5.434 1.00 88.50 71 TRP A N 1
ATOM 561 C CA . TRP A 1 71 ? 1.534 2.127 -6.432 1.00 88.50 71 TRP A CA 1
ATOM 562 C C . TRP A 1 71 ? 2.824 2.918 -6.620 1.00 88.50 71 TRP A C 1
ATOM 564 O O . TRP A 1 71 ? 2.795 4.128 -6.858 1.00 88.50 71 TRP A O 1
ATOM 574 N N . TRP A 1 72 ? 3.965 2.238 -6.565 1.00 86.56 72 TRP A N 1
ATOM 575 C CA . TRP A 1 72 ? 5.250 2.823 -6.909 1.00 86.56 72 TRP A CA 1
ATOM 576 C C . TRP A 1 72 ? 5.864 2.111 -8.110 1.00 86.56 72 TRP A C 1
ATOM 578 O O . TRP A 1 72 ? 6.328 0.976 -8.015 1.00 86.56 72 TRP A O 1
ATOM 588 N N . ASP A 1 73 ? 5.905 2.822 -9.234 1.00 84.00 73 ASP A N 1
ATOM 589 C CA . ASP A 1 73 ? 6.651 2.417 -10.422 1.00 84.00 73 ASP A CA 1
ATOM 590 C C . ASP A 1 73 ? 8.160 2.665 -10.225 1.00 84.00 73 ASP A C 1
ATOM 592 O O . ASP A 1 73 ? 8.617 3.806 -10.100 1.00 84.00 73 ASP A O 1
ATOM 596 N N . MET A 1 74 ? 8.945 1.585 -10.184 1.00 79.06 74 MET A N 1
ATOM 597 C CA . MET A 1 74 ? 10.405 1.594 -10.055 1.00 79.06 74 MET A CA 1
ATOM 598 C C . MET A 1 74 ? 11.130 1.335 -11.390 1.00 79.06 74 MET A C 1
ATOM 600 O O . MET A 1 74 ? 12.222 0.760 -11.384 1.00 79.06 74 MET A O 1
ATOM 604 N N . ARG A 1 75 ? 10.576 1.764 -12.536 1.00 77.12 75 ARG A N 1
ATOM 605 C CA . ARG A 1 75 ? 11.097 1.610 -13.919 1.00 77.12 75 ARG A CA 1
ATOM 606 C C . ARG A 1 75 ? 11.221 0.166 -14.419 1.00 77.12 75 ARG A C 1
ATOM 608 O O . ARG A 1 75 ? 10.854 -0.117 -15.549 1.00 77.12 75 ARG A O 1
ATOM 615 N N . LYS A 1 76 ? 11.814 -0.728 -13.624 1.00 78.00 76 LYS A N 1
ATOM 616 C CA . LYS A 1 76 ? 12.017 -2.155 -13.931 1.00 78.00 76 LYS A CA 1
ATOM 617 C C . LYS A 1 76 ? 10.989 -3.060 -13.267 1.00 78.00 76 LYS A C 1
ATOM 619 O O . LYS A 1 76 ? 10.804 -4.185 -13.706 1.00 78.00 76 LYS A O 1
ATOM 624 N N . ASN A 1 77 ? 10.386 -2.597 -12.179 1.00 78.75 77 ASN A N 1
ATOM 625 C CA . ASN A 1 77 ? 9.352 -3.324 -11.467 1.00 78.75 77 ASN A CA 1
ATOM 626 C C . ASN A 1 77 ? 8.401 -2.328 -10.809 1.00 78.75 77 ASN A C 1
ATOM 628 O O . ASN A 1 77 ? 8.751 -1.160 -10.648 1.00 78.75 77 ASN A O 1
ATOM 632 N N . SER A 1 78 ? 7.233 -2.794 -10.395 1.00 81.06 78 SER A N 1
ATOM 633 C CA . SER A 1 78 ? 6.313 -2.009 -9.581 1.00 81.06 78 SER A CA 1
ATOM 634 C C . SER A 1 78 ? 6.145 -2.635 -8.205 1.00 81.06 78 SER A C 1
ATOM 636 O O . SER A 1 78 ? 6.280 -3.848 -8.036 1.00 81.06 78 SER A O 1
ATOM 638 N N . ILE A 1 79 ? 5.893 -1.801 -7.202 1.00 85.69 79 ILE A N 1
ATOM 639 C CA . ILE A 1 79 ? 5.689 -2.250 -5.828 1.00 85.69 79 ILE A CA 1
ATOM 640 C C . ILE A 1 79 ? 4.554 -1.478 -5.170 1.00 85.69 79 ILE A C 1
ATOM 642 O O . ILE A 1 79 ? 4.404 -0.275 -5.375 1.00 85.69 79 ILE A O 1
ATOM 646 N N . TYR A 1 80 ? 3.776 -2.171 -4.346 1.00 86.94 80 TYR A N 1
ATOM 647 C CA . TYR A 1 80 ? 2.785 -1.528 -3.500 1.00 86.94 80 TYR A CA 1
ATOM 648 C C . TYR A 1 80 ? 3.431 -1.001 -2.224 1.00 86.94 80 TYR A C 1
ATOM 650 O O . TYR A 1 80 ? 4.316 -1.632 -1.638 1.00 86.94 80 TYR A O 1
ATOM 658 N N . VAL A 1 81 ? 2.979 0.160 -1.770 1.00 86.62 81 VAL A N 1
ATOM 659 C CA . VAL A 1 81 ? 3.533 0.837 -0.601 1.00 86.62 81 VAL A CA 1
ATOM 660 C C . VAL A 1 81 ? 2.405 1.275 0.308 1.00 86.62 81 VAL A C 1
ATOM 662 O O . VAL A 1 81 ? 1.508 1.999 -0.115 1.00 86.62 81 VAL A O 1
ATOM 665 N N . VAL A 1 82 ? 2.495 0.887 1.574 1.00 87.25 82 VAL A N 1
ATOM 666 C CA . VAL A 1 82 ? 1.695 1.472 2.647 1.00 87.25 82 VAL A CA 1
ATOM 667 C C . VAL A 1 82 ? 2.522 2.584 3.281 1.00 87.25 82 VAL A C 1
ATOM 669 O O . VAL A 1 82 ? 3.644 2.353 3.739 1.00 87.25 82 VAL A O 1
ATOM 672 N N . THR A 1 83 ? 1.982 3.794 3.317 1.00 86.38 83 THR A N 1
ATOM 673 C CA . THR A 1 83 ? 2.561 4.929 4.043 1.00 86.38 83 THR A CA 1
ATOM 674 C C . THR A 1 83 ? 1.606 5.379 5.131 1.00 86.38 83 THR A C 1
ATOM 676 O O . THR A 1 83 ? 0.400 5.407 4.909 1.00 86.38 83 THR A O 1
ATOM 679 N N . THR A 1 84 ? 2.138 5.788 6.273 1.00 80.69 84 THR A N 1
ATOM 680 C CA . THR A 1 84 ? 1.371 6.431 7.341 1.00 80.69 84 THR A CA 1
ATOM 681 C C . THR A 1 84 ? 2.199 7.558 7.941 1.00 80.69 84 THR A C 1
ATOM 683 O O . THR A 1 84 ? 3.431 7.533 7.880 1.00 80.69 84 THR A O 1
ATOM 686 N N . SER A 1 85 ? 1.524 8.566 8.487 1.00 68.62 85 SER A N 1
ATOM 687 C CA . SER A 1 85 ? 2.152 9.633 9.267 1.00 68.62 85 SER A CA 1
ATOM 688 C C . SER A 1 85 ? 2.713 9.118 10.596 1.00 68.62 85 SER A C 1
ATOM 690 O O 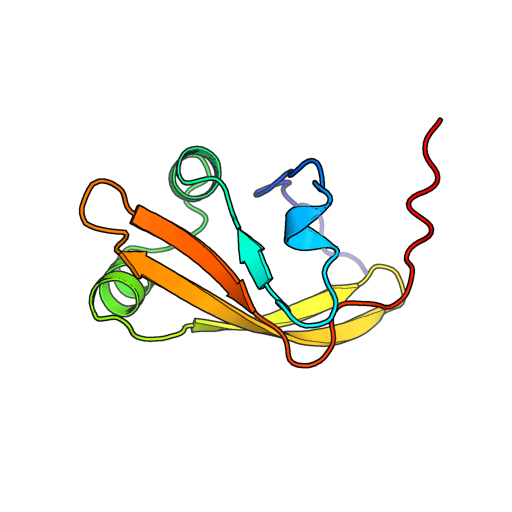. SER A 1 85 ? 3.621 9.737 11.150 1.00 68.62 85 SER A O 1
ATOM 692 N N . VAL A 1 86 ? 2.220 7.974 11.082 1.00 58.66 86 VAL A N 1
ATOM 693 C CA . VAL A 1 86 ? 2.604 7.372 12.358 1.00 58.66 86 VAL A CA 1
ATOM 694 C C . VAL A 1 86 ? 2.791 5.872 12.148 1.00 58.66 86 VAL A C 1
ATOM 696 O O . VAL A 1 86 ? 1.845 5.101 12.218 1.00 58.66 86 VAL A O 1
ATOM 699 N N . PHE A 1 87 ? 4.021 5.425 11.874 1.00 57.88 87 PHE A N 1
ATOM 700 C CA . PHE A 1 87 ? 4.308 3.998 12.038 1.00 57.88 87 PHE A CA 1
ATOM 701 C C . PHE A 1 87 ? 4.251 3.677 13.532 1.00 57.88 87 PHE A C 1
ATOM 703 O O . PHE A 1 87 ? 4.872 4.420 14.305 1.00 57.88 87 PHE A O 1
ATOM 710 N N . PRO A 1 88 ? 3.536 2.616 13.951 1.00 50.94 88 PRO A N 1
ATOM 711 C CA . PRO A 1 88 ? 3.375 2.309 15.359 1.00 50.94 88 PRO A CA 1
ATOM 712 C C . PRO A 1 88 ? 4.755 2.157 15.991 1.00 50.94 88 PRO A C 1
ATOM 714 O O . PRO A 1 88 ? 5.567 1.300 15.623 1.00 50.94 88 PRO A O 1
ATOM 717 N N . LYS A 1 89 ? 5.044 3.050 16.941 1.00 47.50 89 LYS A N 1
ATOM 718 C CA . LYS A 1 89 ? 6.155 2.867 17.864 1.00 47.50 89 LYS A CA 1
ATOM 719 C C . LYS A 1 89 ? 5.782 1.634 18.674 1.00 47.50 89 LYS A C 1
ATOM 721 O O . LYS A 1 89 ? 4.901 1.696 19.517 1.00 47.50 89 LYS A O 1
ATOM 726 N N . SER A 1 90 ? 6.449 0.521 18.398 1.00 46.53 90 SER A N 1
ATOM 727 C CA . SER A 1 90 ? 6.395 -0.705 19.196 1.00 46.53 90 SER A CA 1
ATOM 728 C C . SER A 1 90 ? 5.019 -1.370 19.358 1.00 46.53 90 SER A C 1
ATOM 730 O O . SER A 1 90 ? 4.405 -1.298 20.415 1.00 46.53 90 SER A O 1
ATOM 732 N N . SER A 1 91 ? 4.663 -2.246 18.422 1.00 41.66 91 SER A N 1
ATOM 733 C CA . SER A 1 91 ? 4.439 -3.628 18.860 1.00 41.66 91 SER A CA 1
ATOM 734 C C . SER A 1 91 ? 5.828 -4.253 19.016 1.00 41.66 91 SER A C 1
ATOM 736 O O . SER A 1 91 ? 6.693 -4.084 18.158 1.00 41.66 91 SER A O 1
ATOM 738 N N . GLN A 1 92 ? 6.124 -4.841 20.173 1.00 41.91 92 GLN A N 1
ATOM 739 C CA . GLN A 1 92 ? 7.462 -5.328 20.517 1.00 41.91 92 GLN A CA 1
ATOM 740 C C . GLN A 1 92 ? 7.942 -6.420 19.550 1.00 41.91 92 GLN A C 1
ATOM 742 O O . GLN A 1 92 ? 7.773 -7.610 19.796 1.00 41.91 92 GLN A O 1
ATOM 747 N N . LEU A 1 93 ? 8.597 -6.020 18.463 1.00 39.00 93 LEU A N 1
ATOM 748 C CA . LEU A 1 93 ? 9.297 -6.909 17.544 1.00 39.00 93 LEU A CA 1
ATOM 749 C C . LEU A 1 93 ? 10.653 -7.256 18.158 1.00 39.00 93 LEU A C 1
ATOM 751 O O . LEU A 1 93 ? 11.704 -6.754 17.759 1.00 39.00 93 LEU A O 1
ATOM 755 N N . ARG A 1 94 ? 10.621 -8.085 19.202 1.00 31.53 94 ARG A N 1
ATOM 756 C CA . ARG A 1 94 ? 11.828 -8.709 19.739 1.00 31.53 94 ARG A CA 1
ATOM 757 C C . ARG A 1 94 ? 12.245 -9.830 18.791 1.00 31.53 94 ARG A C 1
ATOM 759 O O . ARG A 1 94 ? 11.434 -10.678 18.433 1.00 31.53 94 ARG A O 1
ATOM 766 N N . LYS A 1 95 ? 13.516 -9.816 18.383 1.00 28.88 95 LYS A N 1
ATOM 767 C CA . LYS A 1 95 ? 14.163 -10.978 17.768 1.00 28.88 95 LYS A CA 1
ATOM 768 C C . LYS A 1 95 ? 14.158 -12.111 18.800 1.00 28.88 95 LYS A C 1
ATOM 770 O O . LYS A 1 95 ? 14.597 -11.881 19.927 1.00 28.88 95 LYS A O 1
ATOM 775 N N . SER A 1 96 ? 13.630 -13.271 18.416 1.00 38.00 96 SER A N 1
ATOM 776 C CA . SER A 1 96 ? 13.998 -14.541 19.050 1.00 38.00 96 SER A CA 1
ATOM 777 C C . SER A 1 96 ? 15.406 -14.937 18.632 1.00 38.00 96 SER A C 1
ATOM 779 O O . SER A 1 96 ? 15.842 -14.494 17.543 1.00 38.00 96 SER A O 1
#

Radius of gyration: 14.37 Å; chains: 1; bounding box: 34×24×34 Å

Foldseek 3Di:
DPDPDDDDQFDDDDDPCCVPPVVQKDWGDPCSCVVPPVDDPVRVVCQVVFHWDWDWDQDPVRDTFIWTWHWDDPVVDIIIMIGGPDDDPDPPPDDD

Sequence (96 aa):
MGGSNSVLVIQKQLFFSNMNPQASRLLISFLQVESYEFLNEFEVECLKNKEAIKACLVEPSMEETEISFKWWDMRKNSIYVVTTSVFPKSSQLRKS